Protein AF-U7DC15-F1 (afdb_monomer)

Foldseek 3Di:
DDDDPVNVVVVVVVVVVPPPPVVVVLVVVLVVLVVLLVVLVVLLVVLVVVLVVVQVVCVVVVNNVCSVVDPSNVVSVVSNVVSVVVNVVSVVVSVVSVVVVVVVVPVVVVVVVVVVVD

pLDDT: mean 81.97, std 18.92, range [46.22, 98.31]

Organism: NCBI:txid1313304

Nearest PDB structures (foldseek):
  9eom-assembly1_A-2  TM=6.697E-01  e=3.911E+00  Synechocystis sp. PCC 6803
  9eom-assembly1_A-4  TM=6.697E-01  e=3.911E+00  Synechocystis sp. PCC 6803
  9eom-assembly1_A-6  TM=6.697E-01  e=3.911E+00  Synechocystis sp. PCC 6803
  9eom-assembly1_A-8  TM=6.697E-01  e=3.911E+00  Synechocystis sp. PCC 6803

Mean predicted aligned error: 11.89 Å

Solvent-accessible surface area (backbone atoms only — not comparable to full-atom values): 6567 Å² total; per-residue (Å²): 134,84,83,48,72,65,56,54,51,52,50,51,51,50,55,69,66,55,64,42,73,62,57,54,51,48,56,49,50,55,49,49,49,52,51,52,39,52,50,36,52,52,48,37,57,49,32,52,51,53,38,52,51,52,54,50,52,36,47,74,72,70,39,61,90,46,52,89,74,31,66,67,50,53,50,31,51,50,53,37,54,51,33,51,54,49,39,55,52,46,52,49,56,53,46,56,52,53,52,50,54,61,59,67,60,56,68,61,62,57,61,59,48,59,67,72,79,105

Radius of gyration: 26.39 Å; Cα contacts (8 Å, |Δi|>4): 50; chains: 1; bounding box: 58×26×73 Å

Structure (mmCIF, N/CA/C/O backbone):
data_AF-U7DC15-F1
#
_entry.id   AF-U7DC15-F1
#
loop_
_atom_site.group_PDB
_atom_site.id
_atom_site.type_symbol
_atom_site.label_atom_id
_atom_site.label_alt_id
_atom_site.label_comp_id
_atom_site.label_asym_id
_atom_site.label_entity_id
_atom_site.label_seq_id
_atom_site.pdbx_PDB_ins_code
_atom_site.Cartn_x
_atom_site.Cartn_y
_atom_site.Cartn_z
_atom_site.occupancy
_atom_site.B_iso_or_equiv
_atom_site.auth_seq_id
_atom_site.auth_comp_id
_atom_site.auth_asym_id
_atom_site.auth_atom_id
_atom_site.pdbx_PDB_model_num
ATOM 1 N N . MET A 1 1 ? 39.051 -1.462 -46.206 1.00 47.66 1 MET A N 1
ATOM 2 C CA . MET A 1 1 ? 38.267 -0.212 -46.201 1.00 47.66 1 MET A CA 1
ATOM 3 C C . MET A 1 1 ? 38.157 0.212 -44.753 1.00 47.66 1 MET A C 1
ATOM 5 O O . MET A 1 1 ? 37.689 -0.579 -43.947 1.00 47.66 1 MET A O 1
ATOM 9 N N . GLU A 1 2 ? 38.752 1.352 -44.414 1.00 53.97 2 GLU A N 1
ATOM 1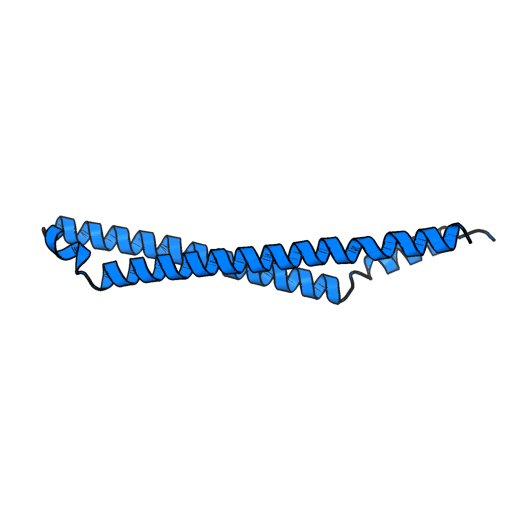0 C CA . GLU A 1 2 ? 38.892 1.843 -43.039 1.00 53.97 2 GLU A CA 1
ATOM 11 C C . GLU A 1 2 ? 37.537 2.338 -42.521 1.00 53.97 2 GLU A C 1
ATOM 13 O O . GLU A 1 2 ? 36.958 3.253 -43.100 1.00 53.97 2 GLU A O 1
ATOM 18 N N . ASN A 1 3 ? 37.026 1.734 -41.444 1.00 54.78 3 ASN A N 1
ATOM 19 C CA . ASN A 1 3 ? 35.890 2.284 -40.706 1.00 54.78 3 ASN A CA 1
ATOM 20 C C . ASN A 1 3 ? 36.354 3.563 -40.005 1.00 54.78 3 ASN A C 1
ATOM 22 O O . ASN A 1 3 ? 37.205 3.520 -39.112 1.00 54.78 3 ASN A O 1
ATOM 26 N N . THR A 1 4 ? 35.824 4.707 -40.427 1.00 77.69 4 THR A N 1
ATOM 27 C CA . THR A 1 4 ? 36.240 6.008 -39.913 1.00 77.69 4 THR A CA 1
ATOM 28 C C . THR A 1 4 ? 35.737 6.212 -38.483 1.00 77.69 4 THR A C 1
ATOM 30 O O . THR A 1 4 ? 34.613 5.850 -38.144 1.00 77.69 4 THR A O 1
ATOM 33 N N . PHE A 1 5 ? 36.536 6.870 -37.635 1.00 73.62 5 PHE A N 1
ATOM 34 C CA . PHE A 1 5 ? 36.132 7.312 -36.288 1.00 73.62 5 PHE A CA 1
ATOM 35 C C . PHE A 1 5 ? 34.771 8.033 -36.291 1.00 73.62 5 PHE A C 1
ATOM 37 O O . PHE A 1 5 ? 33.961 7.852 -35.387 1.00 73.62 5 PHE A O 1
ATOM 44 N N . TRP A 1 6 ? 34.485 8.783 -37.357 1.00 78.62 6 TRP A N 1
ATOM 45 C CA . TRP A 1 6 ? 33.199 9.437 -37.580 1.00 78.62 6 TRP A CA 1
ATOM 46 C C . TRP A 1 6 ? 32.020 8.479 -37.774 1.00 78.62 6 TRP A C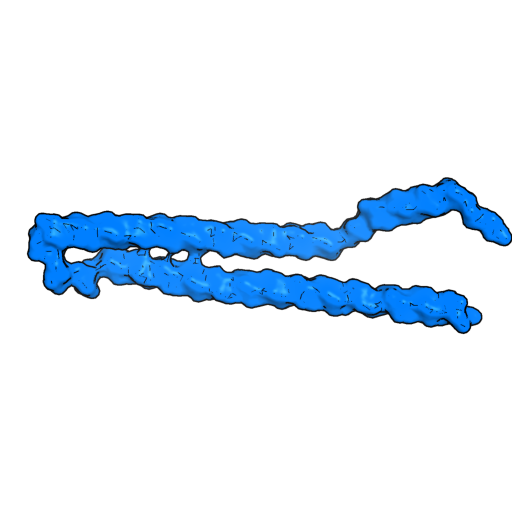 1
ATOM 48 O O . TRP A 1 6 ? 30.931 8.784 -37.295 1.00 78.62 6 TRP A O 1
ATOM 58 N N . ASP A 1 7 ? 32.219 7.323 -38.403 1.00 73.94 7 ASP A N 1
ATOM 59 C CA . ASP A 1 7 ? 31.176 6.302 -38.556 1.00 73.94 7 ASP A CA 1
ATOM 60 C C . ASP A 1 7 ? 30.913 5.583 -37.231 1.00 73.94 7 ASP A C 1
ATOM 62 O O . ASP A 1 7 ? 29.763 5.309 -36.886 1.00 73.94 7 ASP A O 1
ATOM 66 N N . ASN A 1 8 ? 31.954 5.380 -36.420 1.00 70.62 8 ASN A N 1
ATOM 67 C CA . ASN A 1 8 ? 31.806 4.877 -35.054 1.00 70.62 8 ASN A CA 1
ATOM 68 C C . ASN A 1 8 ? 31.071 5.886 -34.159 1.00 70.62 8 ASN A C 1
ATOM 70 O O . ASN A 1 8 ? 30.150 5.511 -33.444 1.00 70.62 8 ASN A O 1
ATOM 74 N N . VAL A 1 9 ? 31.384 7.182 -34.235 1.00 71.56 9 VAL A N 1
ATOM 75 C CA . VAL A 1 9 ? 30.660 8.218 -33.474 1.00 71.56 9 VAL A CA 1
ATOM 76 C C . VAL A 1 9 ? 29.206 8.334 -33.940 1.00 71.56 9 VAL A C 1
ATOM 78 O O . VAL A 1 9 ? 28.297 8.416 -33.117 1.00 71.56 9 VAL A O 1
ATOM 81 N N . ARG A 1 10 ? 28.954 8.292 -35.251 1.00 66.31 10 ARG A N 1
ATOM 82 C CA . ARG A 1 10 ? 27.599 8.395 -35.807 1.00 66.31 10 ARG A CA 1
ATOM 83 C C . ARG A 1 10 ? 26.753 7.162 -35.498 1.00 66.31 10 ARG A C 1
ATOM 85 O O . ARG A 1 10 ? 25.580 7.315 -35.177 1.00 66.31 10 ARG A O 1
ATOM 92 N N . SER A 1 11 ? 27.340 5.966 -35.533 1.00 64.88 11 SER A N 1
ATOM 93 C CA . SER A 1 11 ? 26.674 4.733 -35.094 1.00 64.88 11 SER A CA 1
ATOM 94 C C . SER A 1 11 ? 26.416 4.729 -33.586 1.00 64.88 11 SER A C 1
ATOM 96 O O . SER A 1 11 ? 25.322 4.359 -33.183 1.00 64.88 11 SER A O 1
ATOM 98 N N . SER A 1 12 ? 27.336 5.250 -32.766 1.00 61.19 12 SER A N 1
ATOM 99 C CA . SER A 1 12 ? 27.151 5.396 -31.310 1.00 61.19 12 SER A CA 1
ATOM 100 C C . SER A 1 12 ? 26.027 6.373 -30.955 1.00 61.19 12 SER A C 1
ATOM 102 O O . SER A 1 12 ? 25.224 6.107 -30.067 1.00 61.19 12 SER A O 1
ATOM 104 N N . ILE A 1 13 ? 25.939 7.505 -31.662 1.00 58.53 13 ILE A N 1
ATOM 105 C CA . ILE A 1 13 ? 24.864 8.490 -31.473 1.00 58.53 13 ILE A CA 1
ATOM 106 C C . ILE A 1 13 ? 23.532 7.922 -31.971 1.00 58.53 13 ILE A C 1
ATOM 108 O O . ILE A 1 13 ? 22.524 8.061 -31.289 1.00 58.53 13 ILE A O 1
ATOM 112 N N . ASN A 1 14 ? 23.517 7.233 -33.114 1.00 58.09 14 ASN A N 1
ATOM 113 C CA . ASN A 1 14 ? 22.310 6.569 -33.604 1.00 58.09 14 ASN A CA 1
ATOM 114 C C . ASN A 1 14 ? 21.862 5.426 -32.676 1.00 58.09 14 ASN A C 1
ATOM 116 O O . ASN A 1 14 ? 20.664 5.276 -32.473 1.00 58.09 14 ASN A O 1
ATOM 120 N N . ALA A 1 15 ? 22.789 4.686 -32.059 1.00 57.03 15 ALA A N 1
ATOM 121 C CA . ALA A 1 15 ? 22.494 3.687 -31.030 1.00 57.03 15 ALA A CA 1
ATOM 122 C C . ALA A 1 15 ? 21.964 4.333 -29.735 1.00 57.03 15 ALA A C 1
ATOM 124 O O . ALA A 1 15 ? 21.019 3.825 -29.144 1.00 57.03 15 ALA A O 1
ATOM 125 N N . GLY A 1 16 ? 22.500 5.493 -29.334 1.00 52.66 16 GLY A N 1
ATOM 126 C CA . GLY A 1 16 ? 22.014 6.262 -28.180 1.00 52.66 16 GLY A CA 1
ATOM 127 C C . GLY A 1 16 ? 20.659 6.954 -28.395 1.00 52.66 16 GLY A C 1
ATOM 128 O O . GLY A 1 16 ? 19.938 7.201 -27.433 1.00 52.66 16 GLY A O 1
ATOM 129 N N . VAL A 1 17 ? 20.289 7.251 -29.645 1.00 50.44 17 VAL A N 1
ATOM 130 C CA . VAL A 1 17 ? 18.971 7.797 -30.029 1.00 50.44 17 VAL A CA 1
ATOM 131 C C . VAL A 1 17 ? 17.953 6.680 -30.306 1.00 50.44 17 VAL A C 1
ATOM 133 O O . VAL A 1 17 ? 16.750 6.909 -30.208 1.00 50.44 17 VAL A O 1
ATOM 136 N N . ALA A 1 18 ? 18.415 5.458 -30.583 1.00 52.06 18 ALA A N 1
ATOM 137 C CA . ALA A 1 18 ? 17.594 4.265 -30.763 1.00 52.06 18 ALA A CA 1
ATOM 138 C C . ALA A 1 18 ? 17.265 3.555 -29.438 1.00 52.06 18 ALA A C 1
ATOM 140 O O . ALA A 1 18 ? 17.162 2.331 -29.400 1.00 52.06 18 ALA A O 1
ATOM 141 N N . VAL A 1 19 ? 17.016 4.308 -28.360 1.00 54.66 19 VAL A N 1
ATOM 142 C CA . VAL A 1 19 ? 16.092 3.797 -27.340 1.00 54.66 19 VAL A CA 1
ATOM 143 C C . VAL A 1 19 ? 14.760 3.647 -28.070 1.00 54.66 19 VAL A C 1
ATOM 145 O O . VAL A 1 19 ? 14.116 4.640 -28.419 1.00 54.66 19 VAL A O 1
ATOM 148 N N . SER A 1 20 ? 14.422 2.413 -28.440 1.00 57.41 20 SER A N 1
ATOM 149 C CA . SER A 1 20 ? 13.253 2.122 -29.264 1.00 57.41 20 SER A CA 1
ATOM 150 C C . SER A 1 20 ? 12.000 2.700 -28.600 1.00 57.41 20 SER A C 1
ATOM 152 O O . SER A 1 20 ? 11.911 2.824 -27.374 1.00 57.41 20 SER A O 1
ATOM 154 N N . LYS A 1 21 ? 10.999 3.072 -29.407 1.00 61.22 21 LYS A N 1
ATOM 155 C CA . LYS A 1 21 ? 9.683 3.471 -28.876 1.00 61.22 21 LYS A CA 1
ATOM 156 C C . LYS A 1 21 ? 9.135 2.419 -27.907 1.00 61.22 21 LYS A C 1
ATOM 158 O O . LYS A 1 21 ? 8.448 2.784 -26.958 1.00 61.22 21 LYS A O 1
ATOM 163 N N . ASP A 1 22 ? 9.489 1.156 -28.127 1.00 60.47 22 ASP A N 1
ATOM 164 C CA . ASP A 1 22 ? 9.140 0.030 -27.271 1.00 60.47 22 ASP A CA 1
ATOM 165 C C . ASP A 1 22 ? 9.806 0.157 -25.898 1.00 60.47 22 ASP A C 1
ATOM 167 O O . ASP A 1 22 ? 9.090 0.221 -24.904 1.00 60.47 22 ASP A O 1
ATOM 171 N N . ALA A 1 23 ? 11.125 0.367 -25.815 1.00 63.19 23 ALA A N 1
ATOM 172 C CA . ALA A 1 23 ? 11.805 0.608 -24.538 1.00 63.19 23 ALA A CA 1
ATOM 173 C C . ALA A 1 23 ? 11.206 1.807 -23.769 1.00 63.19 23 ALA A C 1
ATOM 175 O O . ALA A 1 23 ? 10.957 1.722 -22.566 1.00 63.19 23 ALA A O 1
ATOM 176 N N . ILE A 1 24 ? 10.885 2.913 -24.454 1.00 65.38 24 ILE A N 1
ATOM 177 C CA . ILE A 1 24 ? 10.228 4.082 -23.831 1.00 65.38 24 ILE A CA 1
ATOM 178 C C . ILE A 1 24 ? 8.831 3.724 -23.297 1.00 65.38 24 ILE A C 1
ATOM 180 O O . ILE A 1 24 ? 8.467 4.122 -22.184 1.00 65.38 24 ILE A O 1
ATOM 184 N N . ASN A 1 25 ? 8.041 2.976 -24.069 1.00 70.94 25 ASN A N 1
ATOM 185 C CA . ASN A 1 25 ? 6.715 2.523 -23.655 1.00 70.94 25 ASN A CA 1
ATOM 186 C C . ASN A 1 25 ? 6.796 1.582 -22.443 1.00 70.94 25 ASN A C 1
ATOM 188 O O . ASN A 1 25 ? 5.998 1.733 -21.515 1.00 70.94 25 ASN A O 1
ATOM 192 N N . HIS A 1 26 ? 7.777 0.679 -22.404 1.00 69.56 26 HIS A N 1
ATOM 193 C CA . HIS A 1 26 ? 7.986 -0.260 -21.301 1.00 69.56 26 HIS A CA 1
ATOM 194 C C . HIS A 1 26 ? 8.412 0.441 -20.012 1.00 69.56 26 HIS A C 1
ATOM 196 O O . HIS A 1 26 ? 7.759 0.261 -18.983 1.00 69.56 26 HIS A O 1
ATOM 202 N N . TYR A 1 27 ? 9.393 1.351 -20.056 1.00 75.06 27 TYR A N 1
ATOM 203 C CA . TYR A 1 27 ? 9.749 2.148 -18.876 1.00 75.06 27 TYR A CA 1
ATOM 204 C C . TYR A 1 27 ? 8.582 3.013 -18.382 1.00 75.06 27 TYR A C 1
ATOM 206 O O . TYR A 1 27 ? 8.409 3.190 -17.173 1.00 75.06 27 TYR A O 1
ATOM 214 N N . SER A 1 28 ? 7.740 3.517 -19.292 1.00 85.12 28 SER A N 1
ATOM 215 C CA . SER A 1 28 ? 6.513 4.228 -18.921 1.00 85.12 28 SER A CA 1
ATOM 216 C C . SER A 1 28 ? 5.507 3.312 -18.214 1.00 85.12 28 SER A C 1
ATOM 218 O O . SER A 1 28 ? 4.940 3.707 -17.196 1.00 85.12 28 SER A O 1
ATOM 220 N N . GLN A 1 29 ? 5.299 2.089 -18.710 1.00 88.56 29 GLN A N 1
ATOM 221 C CA . GLN A 1 29 ? 4.414 1.098 -18.088 1.00 88.56 29 GLN A CA 1
ATOM 222 C C . GLN A 1 29 ? 4.928 0.662 -16.714 1.00 88.56 29 GLN A C 1
ATOM 224 O O . GLN A 1 29 ? 4.191 0.748 -15.733 1.00 88.56 29 GLN A O 1
ATOM 229 N N . LEU A 1 30 ? 6.208 0.298 -16.611 1.00 90.50 30 LEU A N 1
ATOM 230 C CA . LEU A 1 30 ? 6.848 -0.059 -15.348 1.00 90.50 30 LEU A CA 1
ATOM 231 C C . LEU A 1 30 ? 6.763 1.087 -14.330 1.00 90.50 30 LEU A C 1
ATOM 233 O O . LEU A 1 30 ? 6.490 0.864 -13.150 1.00 90.50 30 LEU A O 1
ATOM 237 N N . GLY A 1 31 ? 6.977 2.325 -14.784 1.00 90.62 31 GLY A N 1
ATOM 238 C CA . GLY A 1 31 ? 6.827 3.521 -13.960 1.00 90.62 31 GLY A CA 1
ATOM 239 C C . GLY A 1 31 ? 5.403 3.691 -13.429 1.00 90.62 31 GLY A C 1
ATOM 240 O O . GLY A 1 31 ? 5.227 3.930 -12.235 1.00 90.62 31 GLY A O 1
ATOM 241 N N . LYS A 1 32 ? 4.387 3.515 -14.283 1.00 94.50 32 LYS A N 1
ATOM 242 C CA . LYS A 1 32 ? 2.971 3.585 -13.884 1.00 94.50 32 LYS A CA 1
ATOM 243 C C . LYS A 1 32 ? 2.628 2.541 -12.825 1.00 94.50 32 LYS A C 1
ATOM 245 O O . LYS A 1 32 ? 2.083 2.917 -11.793 1.00 94.50 32 LYS A O 1
ATOM 250 N N . LEU A 1 33 ? 3.013 1.281 -13.033 1.00 95.25 33 LEU A N 1
ATOM 251 C CA . LEU A 1 33 ? 2.740 0.201 -12.077 1.00 95.25 33 LEU A CA 1
ATOM 252 C C . LEU A 1 33 ? 3.410 0.447 -10.721 1.00 95.25 33 LEU A C 1
ATOM 254 O O . LEU A 1 33 ? 2.797 0.244 -9.678 1.00 95.25 33 LEU A O 1
ATOM 258 N N . LYS A 1 34 ? 4.649 0.954 -10.712 1.00 94.81 34 LYS A N 1
ATOM 259 C CA . LYS A 1 34 ? 5.341 1.323 -9.466 1.00 94.81 34 LYS A CA 1
ATOM 260 C C . LYS A 1 34 ? 4.656 2.474 -8.732 1.00 94.81 34 LYS A C 1
ATOM 262 O O . LYS A 1 34 ? 4.577 2.444 -7.508 1.00 94.81 34 LYS A O 1
ATOM 267 N N . ILE A 1 35 ? 4.171 3.483 -9.459 1.00 96.62 35 ILE A N 1
ATOM 268 C CA . ILE A 1 35 ? 3.407 4.589 -8.863 1.00 96.62 35 ILE A CA 1
ATOM 269 C C . ILE A 1 35 ? 2.090 4.068 -8.286 1.00 96.62 35 ILE A C 1
ATOM 271 O O . ILE A 1 35 ? 1.728 4.449 -7.177 1.00 96.62 35 ILE A O 1
ATOM 275 N N . GLU A 1 36 ? 1.390 3.192 -9.004 1.00 96.62 36 GLU A N 1
ATOM 276 C CA . GLU A 1 36 ? 0.147 2.583 -8.528 1.00 96.62 36 GLU A CA 1
ATOM 277 C C . GLU A 1 36 ? 0.381 1.752 -7.262 1.00 96.62 36 GLU A C 1
ATOM 279 O O . GLU A 1 36 ? -0.337 1.923 -6.277 1.00 96.62 36 GLU A O 1
ATOM 284 N N . LYS A 1 37 ? 1.454 0.950 -7.235 1.00 97.06 37 LYS A N 1
ATOM 285 C CA . LYS A 1 37 ? 1.868 0.195 -6.046 1.00 97.06 37 LYS A CA 1
ATOM 286 C C . LYS A 1 37 ? 2.138 1.125 -4.866 1.00 97.06 37 LYS A C 1
ATOM 288 O O . LYS A 1 37 ? 1.592 0.917 -3.788 1.00 97.06 37 LYS A O 1
ATOM 293 N N . PHE A 1 38 ? 2.910 2.189 -5.080 1.00 97.00 38 PHE A N 1
ATOM 294 C CA . PHE A 1 38 ? 3.194 3.179 -4.041 1.00 97.00 38 PHE A CA 1
ATOM 295 C C . PHE A 1 38 ? 1.917 3.853 -3.513 1.00 97.00 38 PHE A C 1
ATOM 297 O O . PHE A 1 38 ? 1.782 4.103 -2.317 1.00 97.00 38 PHE A O 1
ATOM 304 N N . GLN A 1 39 ? 0.949 4.142 -4.386 1.00 97.44 39 GLN A N 1
ATOM 305 C CA . GLN A 1 39 ? -0.340 4.686 -3.960 1.00 97.44 39 GLN A CA 1
ATOM 306 C C . GLN A 1 39 ? -1.133 3.683 -3.117 1.00 97.44 39 GLN A C 1
ATOM 308 O O . GLN A 1 39 ? -1.712 4.089 -2.112 1.00 97.44 39 GLN A O 1
ATOM 313 N N . ALA A 1 40 ? -1.143 2.400 -3.486 1.00 97.25 40 ALA A N 1
ATOM 314 C CA . ALA A 1 40 ? -1.771 1.347 -2.689 1.00 97.25 40 ALA A CA 1
ATOM 315 C C . ALA A 1 40 ? -1.106 1.214 -1.305 1.00 97.25 40 ALA A C 1
ATOM 317 O O . ALA A 1 40 ? -1.799 1.196 -0.291 1.00 97.25 40 ALA A O 1
ATOM 318 N N . GLU A 1 41 ? 0.228 1.252 -1.236 1.00 97.75 41 GLU A N 1
ATOM 319 C CA . GLU A 1 41 ? 0.979 1.273 0.030 1.00 97.75 41 GLU A CA 1
ATOM 320 C C . GLU A 1 41 ? 0.583 2.477 0.903 1.00 97.75 41 GLU A C 1
ATOM 322 O O . GLU A 1 41 ? 0.334 2.330 2.101 1.00 97.75 41 G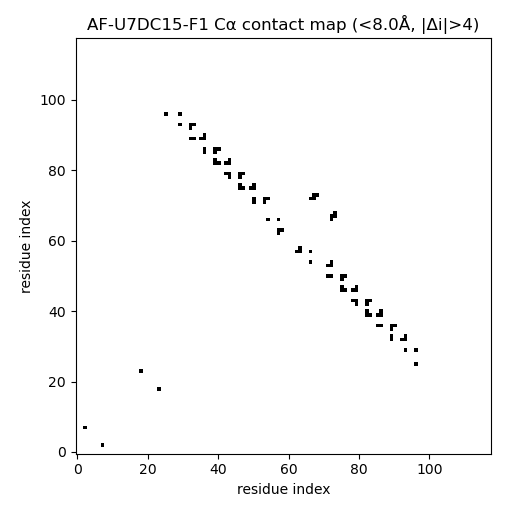LU A O 1
ATOM 327 N N . LYS A 1 42 ? 0.431 3.669 0.308 1.00 98.19 42 LYS A N 1
ATOM 328 C CA . LYS A 1 42 ? -0.036 4.864 1.032 1.00 98.19 42 LYS A CA 1
ATOM 329 C C . LYS A 1 42 ? -1.482 4.779 1.503 1.00 98.19 42 LYS A C 1
ATOM 331 O O . LYS A 1 42 ? -1.799 5.321 2.566 1.00 98.19 42 LYS A O 1
ATOM 336 N N . ARG A 1 43 ? -2.355 4.095 0.763 1.00 97.44 43 ARG A N 1
ATOM 337 C CA . ARG A 1 43 ? -3.729 3.830 1.214 1.00 97.44 43 ARG A CA 1
ATOM 338 C C . ARG A 1 43 ? -3.729 2.899 2.422 1.00 97.44 43 ARG A C 1
ATOM 340 O O . ARG A 1 43 ? -4.398 3.218 3.396 1.00 97.44 43 ARG A O 1
ATOM 347 N N . ILE A 1 44 ? -2.907 1.846 2.412 1.00 97.69 44 ILE A N 1
ATOM 348 C CA . ILE A 1 44 ? -2.735 0.933 3.555 1.00 97.69 44 ILE A CA 1
ATOM 349 C C . ILE A 1 44 ? -2.227 1.680 4.792 1.00 97.69 44 ILE A C 1
ATOM 351 O O . ILE A 1 44 ? -2.810 1.548 5.865 1.00 97.69 44 ILE A O 1
ATOM 355 N N . GLU A 1 45 ? -1.175 2.497 4.657 1.00 98.00 45 GLU A N 1
ATOM 356 C CA . GLU A 1 45 ? -0.659 3.311 5.771 1.00 98.00 45 GLU A CA 1
ATOM 357 C C . GLU A 1 45 ? -1.757 4.197 6.382 1.00 98.00 45 GLU A C 1
ATOM 359 O O . GLU A 1 45 ? -1.875 4.302 7.605 1.00 98.00 45 GLU A O 1
ATOM 364 N N . THR A 1 46 ? -2.571 4.823 5.528 1.00 97.88 46 THR A N 1
ATOM 365 C CA . THR A 1 46 ? -3.678 5.685 5.961 1.00 97.88 46 THR A CA 1
ATOM 366 C C . THR A 1 46 ? -4.762 4.874 6.670 1.00 97.88 46 THR A C 1
ATOM 368 O O . THR A 1 46 ? -5.142 5.219 7.786 1.00 97.88 46 THR A O 1
ATOM 371 N N . ALA A 1 47 ? -5.187 3.753 6.085 1.00 97.19 47 ALA A N 1
ATOM 372 C CA . ALA A 1 47 ? -6.209 2.881 6.654 1.00 97.19 47 ALA A CA 1
ATOM 373 C C . ALA A 1 47 ? -5.785 2.300 8.012 1.00 97.19 47 ALA A C 1
ATOM 375 O O . ALA A 1 47 ? -6.579 2.296 8.948 1.00 97.19 47 ALA A O 1
ATOM 376 N N . PHE A 1 48 ? -4.520 1.895 8.180 1.00 98.31 48 PHE A N 1
ATOM 377 C CA . PHE A 1 48 ? -4.008 1.446 9.481 1.00 98.31 48 PHE A CA 1
ATOM 378 C C . PHE A 1 48 ? -4.027 2.549 10.537 1.00 98.31 48 PHE A C 1
ATOM 380 O O . PHE A 1 48 ? -4.344 2.285 11.700 1.00 98.31 48 PHE A O 1
ATOM 387 N N . LYS A 1 49 ? -3.676 3.780 10.154 1.00 98.25 49 LYS A N 1
ATOM 388 C CA . LYS A 1 49 ? -3.726 4.928 11.062 1.00 98.25 49 LYS A CA 1
ATOM 389 C C . LYS A 1 49 ? -5.161 5.199 11.516 1.00 98.25 49 LYS A C 1
ATOM 391 O O . LYS A 1 49 ? -5.389 5.357 12.715 1.00 98.25 49 LYS A O 1
ATOM 396 N N . ASP A 1 50 ? -6.104 5.226 10.580 1.00 97.81 50 ASP A N 1
ATOM 397 C CA . ASP A 1 50 ? -7.511 5.517 10.862 1.00 97.81 50 ASP A CA 1
ATOM 398 C C . ASP A 1 50 ? -8.167 4.385 11.668 1.00 97.81 50 ASP A C 1
ATOM 400 O O . ASP A 1 50 ? -8.858 4.649 12.655 1.00 97.81 50 ASP A O 1
ATOM 404 N N . LEU A 1 51 ? -7.848 3.128 11.345 1.00 98.19 51 LEU A N 1
ATOM 405 C CA . LEU A 1 51 ? -8.229 1.950 12.123 1.00 98.19 51 LEU A CA 1
ATOM 406 C C . LEU A 1 51 ? -7.709 2.034 13.560 1.00 98.19 51 LEU A C 1
ATOM 408 O O . LEU A 1 51 ? -8.474 1.871 14.511 1.00 98.19 51 LEU A O 1
ATOM 412 N N . GLY A 1 52 ? -6.415 2.312 13.733 1.00 97.88 52 GLY A N 1
ATOM 413 C CA . GLY A 1 52 ? -5.798 2.433 15.050 1.00 97.88 52 GLY A CA 1
ATOM 414 C C . GLY A 1 52 ? -6.435 3.542 15.887 1.00 97.88 52 GLY A C 1
ATOM 415 O O . GLY A 1 52 ? -6.738 3.326 17.061 1.00 97.88 52 GLY A O 1
ATOM 416 N N . GLN A 1 53 ? -6.697 4.699 15.273 1.00 98.25 53 GLN A N 1
ATOM 417 C CA . GLN A 1 53 ? -7.391 5.810 15.922 1.00 98.25 53 GLN A CA 1
ATOM 418 C C . GLN A 1 53 ? -8.812 5.410 16.340 1.00 98.25 53 GLN A C 1
ATOM 420 O O . GLN A 1 53 ? -9.183 5.604 17.496 1.00 98.25 53 GLN A O 1
ATOM 425 N N . ARG A 1 54 ? -9.583 4.783 15.440 1.00 97.62 54 ARG A N 1
ATOM 426 C CA . ARG A 1 54 ? -10.958 4.342 15.713 1.00 97.62 54 ARG A CA 1
ATOM 427 C C . ARG A 1 54 ? -11.020 3.345 16.866 1.00 97.62 54 ARG A C 1
ATOM 429 O O . ARG A 1 54 ? -11.815 3.522 17.786 1.00 97.62 54 ARG A O 1
ATOM 436 N N . VAL A 1 55 ? -10.161 2.330 16.841 1.00 97.94 55 VAL A N 1
ATOM 437 C CA . VAL A 1 55 ? -10.065 1.312 17.896 1.00 97.94 55 VAL A CA 1
ATOM 438 C C . VAL A 1 55 ? -9.674 1.943 19.232 1.00 97.94 55 VAL A C 1
ATOM 440 O O . VAL A 1 55 ? -10.250 1.606 20.268 1.00 97.94 55 VAL A O 1
ATOM 443 N N . TYR A 1 56 ? -8.715 2.872 19.223 1.00 98.06 56 TYR A N 1
ATOM 444 C CA . TYR A 1 56 ? -8.292 3.579 20.428 1.00 98.06 56 TYR A CA 1
ATOM 445 C C . TYR A 1 56 ? -9.427 4.412 21.037 1.00 98.06 56 TYR A C 1
ATOM 447 O O . TYR A 1 56 ? -9.657 4.330 22.244 1.00 98.06 56 TYR A O 1
ATOM 455 N N . ASP A 1 57 ? -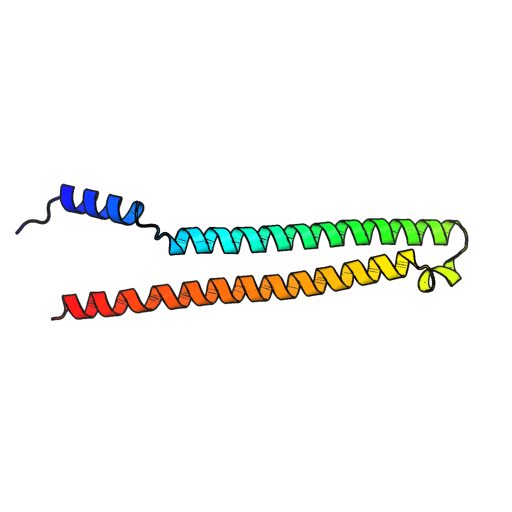10.161 5.165 20.216 1.00 97.75 57 ASP A N 1
ATOM 456 C CA . ASP A 1 57 ? -11.287 5.983 20.674 1.00 97.75 57 ASP A CA 1
ATOM 457 C C . ASP A 1 57 ? -12.404 5.111 21.260 1.00 97.75 57 ASP A C 1
ATOM 459 O O . ASP A 1 57 ? -12.861 5.359 22.374 1.00 97.75 57 ASP A O 1
ATOM 463 N N . MET A 1 58 ? -12.764 4.013 20.588 1.00 97.75 58 MET A N 1
ATOM 464 C CA . MET A 1 58 ? -13.753 3.062 21.109 1.00 97.75 58 MET A CA 1
ATOM 465 C C . MET A 1 58 ? -13.337 2.462 22.453 1.00 97.75 58 MET A C 1
ATOM 467 O O . MET A 1 58 ? -14.158 2.338 23.361 1.00 97.75 58 MET A O 1
ATOM 471 N N . LYS A 1 59 ? -12.057 2.116 22.606 1.00 97.31 59 LYS A N 1
ATOM 472 C CA . LYS A 1 59 ? -11.519 1.601 23.867 1.00 97.31 59 LYS A CA 1
ATOM 473 C C . LYS A 1 59 ? -11.560 2.646 24.979 1.00 97.31 59 LYS A C 1
ATOM 475 O O . LYS A 1 59 ? -11.888 2.333 26.121 1.00 97.31 59 LYS A O 1
ATOM 480 N N . LYS A 1 60 ? -11.242 3.900 24.659 1.00 97.62 60 LYS A N 1
ATOM 481 C CA . LYS A 1 60 ? -11.323 5.015 25.607 1.00 97.62 60 LYS A CA 1
ATOM 482 C C . LYS A 1 60 ? -12.759 5.252 26.086 1.00 97.62 60 LYS A C 1
ATOM 484 O O . LYS A 1 60 ? -12.954 5.569 27.258 1.00 97.62 60 LYS A O 1
ATOM 489 N N . ASP A 1 61 ? -13.734 5.041 25.209 1.00 97.25 61 ASP A N 1
ATOM 490 C CA . ASP A 1 61 ? -15.162 5.179 25.505 1.00 97.25 61 ASP A CA 1
ATOM 491 C C . ASP A 1 61 ? -15.772 3.929 26.178 1.00 97.25 61 ASP A C 1
ATOM 493 O O . ASP A 1 61 ? -16.966 3.904 26.478 1.00 97.25 61 ASP A O 1
ATOM 497 N N . GLY A 1 62 ? -14.968 2.892 26.449 1.00 96.69 62 GLY A N 1
ATOM 498 C CA . GLY A 1 62 ? -15.411 1.650 27.093 1.00 96.69 62 GLY A CA 1
ATOM 499 C C . GLY A 1 62 ? -16.256 0.745 26.191 1.00 96.69 62 GLY A C 1
ATOM 500 O O . GLY A 1 62 ? -17.049 -0.058 26.683 1.00 96.69 62 GLY A O 1
ATOM 501 N N . LEU A 1 63 ? -16.114 0.883 24.870 1.00 96.25 63 LEU A N 1
ATOM 502 C CA . LEU A 1 63 ? -16.845 0.131 23.848 1.00 96.25 63 LEU A CA 1
ATOM 503 C C . LEU A 1 63 ? -16.053 -1.079 23.323 1.00 96.25 63 LEU A C 1
ATOM 505 O O . LEU A 1 63 ? -16.272 -1.513 22.193 1.00 96.25 63 LEU A O 1
ATOM 509 N N . ASP A 1 64 ? -15.144 -1.645 24.124 1.00 93.50 64 ASP A N 1
ATOM 510 C CA . ASP A 1 64 ? -14.240 -2.735 23.729 1.00 93.50 64 ASP A CA 1
ATOM 511 C C . ASP A 1 64 ? -14.972 -3.929 23.094 1.00 93.50 64 ASP A C 1
ATOM 513 O O . ASP A 1 64 ? -14.531 -4.474 22.084 1.00 93.50 64 ASP A O 1
ATOM 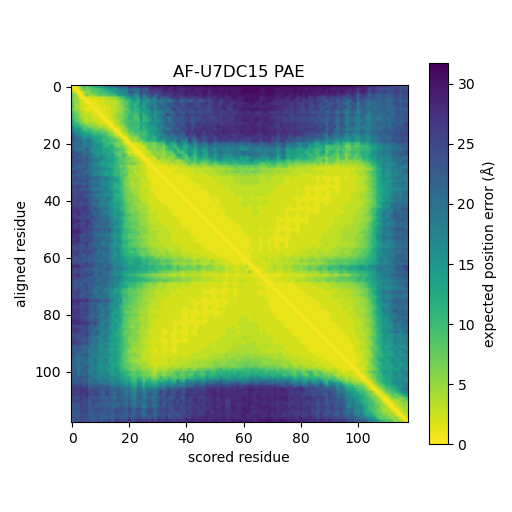517 N N . ALA A 1 65 ? -16.124 -4.309 23.655 1.00 94.75 65 ALA A N 1
ATOM 518 C CA . ALA A 1 65 ? -16.924 -5.431 23.166 1.00 94.75 65 ALA A CA 1
ATOM 519 C C . ALA A 1 65 ? -17.553 -5.181 21.781 1.00 94.75 65 ALA A C 1
ATOM 521 O O . ALA A 1 65 ? -17.929 -6.134 21.102 1.00 94.75 65 ALA A O 1
ATOM 522 N N . SER A 1 66 ? -17.659 -3.919 21.361 1.00 95.31 66 SER A N 1
ATOM 523 C CA . SER A 1 66 ? -18.305 -3.515 20.110 1.00 95.31 66 SER A CA 1
ATOM 524 C C . SER A 1 66 ? -17.321 -3.292 18.963 1.00 95.31 66 SER A C 1
ATOM 526 O O . SER A 1 66 ? -17.766 -3.116 17.835 1.00 95.31 66 SER A O 1
ATOM 528 N N . ILE A 1 67 ? -16.004 -3.311 19.212 1.00 95.25 67 ILE A N 1
ATOM 529 C CA . ILE A 1 67 ? -14.973 -3.019 18.196 1.00 95.25 67 ILE A CA 1
ATOM 530 C C . ILE A 1 67 ? -15.102 -3.943 16.980 1.00 95.25 67 ILE A C 1
ATOM 532 O O . ILE A 1 67 ? -15.048 -3.480 15.848 1.00 95.25 67 ILE A O 1
ATOM 536 N N . ALA A 1 68 ? -15.314 -5.241 17.207 1.00 94.00 68 ALA A N 1
ATOM 537 C CA . ALA A 1 68 ? -15.420 -6.224 16.128 1.00 94.00 68 ALA A CA 1
ATOM 538 C C . ALA A 1 68 ? -16.695 -6.078 15.277 1.00 94.00 68 ALA A C 1
ATOM 540 O O . ALA A 1 68 ? -16.742 -6.602 14.172 1.00 94.00 68 ALA A O 1
ATOM 541 N N . ALA A 1 69 ? -17.723 -5.401 15.794 1.00 95.19 69 ALA A N 1
ATOM 542 C CA . ALA A 1 69 ? -18.975 -5.139 15.087 1.00 95.19 69 ALA A CA 1
ATOM 543 C C . ALA A 1 69 ? -19.052 -3.699 14.547 1.00 95.19 69 ALA A C 1
ATOM 545 O O . ALA A 1 69 ? -20.093 -3.287 14.031 1.00 95.19 69 ALA A O 1
ATOM 546 N N . ASP A 1 70 ? -17.986 -2.908 14.708 1.00 97.38 70 ASP A N 1
ATOM 547 C CA . ASP A 1 70 ? -17.945 -1.536 14.223 1.00 97.38 70 ASP A CA 1
ATOM 548 C C . ASP A 1 70 ? -17.746 -1.521 12.707 1.00 97.38 70 ASP A C 1
ATOM 550 O O . ASP A 1 70 ? -16.741 -1.999 12.183 1.00 97.38 70 ASP A O 1
ATOM 554 N N . VAL A 1 71 ? -18.705 -0.922 12.004 1.00 97.19 71 VAL A N 1
ATOM 555 C CA . VAL A 1 71 ? -18.720 -0.868 10.535 1.00 97.19 71 VAL A CA 1
ATOM 556 C C . VAL A 1 71 ? -17.485 -0.152 9.980 1.00 97.19 71 VAL A C 1
ATOM 558 O O . VAL A 1 71 ? -16.985 -0.524 8.922 1.00 97.19 71 VAL A O 1
ATOM 561 N N . ALA A 1 72 ? -16.967 0.865 10.680 1.00 96.56 72 ALA A N 1
ATOM 562 C CA . ALA A 1 72 ? -15.767 1.564 10.228 1.00 96.56 72 ALA A CA 1
ATOM 563 C C . ALA A 1 72 ? -14.520 0.682 10.380 1.00 96.56 72 ALA A C 1
ATOM 565 O O . ALA A 1 72 ? -13.716 0.615 9.457 1.00 96.56 72 ALA A O 1
ATOM 566 N N . VAL A 1 73 ? -14.387 -0.040 11.501 1.00 97.62 73 VAL A N 1
ATOM 567 C CA . VAL A 1 73 ? -13.318 -1.037 11.694 1.00 97.62 73 VAL A CA 1
ATOM 568 C C . VAL A 1 73 ? -13.347 -2.097 10.593 1.00 97.62 73 VAL A C 1
ATOM 570 O O . VAL A 1 73 ? -12.309 -2.358 9.990 1.00 97.62 73 VAL A O 1
ATOM 573 N N . GLU A 1 74 ? -14.516 -2.666 10.295 1.00 97.56 74 GLU A N 1
ATOM 574 C CA . GLU A 1 74 ? -14.673 -3.659 9.224 1.00 97.56 74 GLU A CA 1
ATOM 575 C C . GLU A 1 74 ? -14.279 -3.088 7.854 1.00 97.56 74 GLU A C 1
ATOM 577 O O . GLU A 1 74 ? -13.509 -3.713 7.126 1.00 97.56 74 GLU A O 1
ATOM 582 N N . SER A 1 75 ? -14.728 -1.869 7.537 1.00 97.44 75 SER A N 1
ATOM 583 C CA . SER A 1 75 ? -14.373 -1.184 6.290 1.00 97.44 75 SER A CA 1
ATOM 584 C C . SER A 1 75 ? -12.867 -0.963 6.163 1.00 97.44 75 SER A C 1
ATOM 586 O O . SER A 1 75 ? -12.307 -1.236 5.109 1.00 97.44 75 SER A O 1
ATOM 588 N N . PHE A 1 76 ? -12.189 -0.509 7.223 1.00 97.88 76 PHE A N 1
ATOM 589 C CA . PHE A 1 76 ? -10.742 -0.291 7.167 1.00 97.88 76 PHE A CA 1
ATOM 590 C C . PHE A 1 76 ? -9.970 -1.595 6.968 1.00 97.88 76 PHE A C 1
ATOM 592 O O . PHE A 1 76 ? -8.980 -1.608 6.242 1.00 97.88 76 PHE A O 1
ATOM 599 N N . VAL A 1 77 ? -10.409 -2.690 7.595 1.00 97.81 77 VAL A N 1
ATOM 600 C CA . VAL A 1 77 ? -9.797 -4.011 7.392 1.00 97.81 77 VAL A CA 1
ATOM 601 C C . VAL A 1 77 ? -9.993 -4.474 5.948 1.00 97.81 77 VAL A C 1
ATOM 603 O O . VAL A 1 77 ? -9.024 -4.883 5.315 1.00 97.81 77 VAL A O 1
ATOM 606 N N . ALA A 1 78 ? -11.204 -4.335 5.401 1.00 97.44 78 ALA A N 1
ATOM 607 C CA . ALA A 1 78 ? -11.482 -4.674 4.008 1.00 97.44 78 ALA A CA 1
ATOM 608 C C . ALA A 1 78 ? -10.633 -3.844 3.028 1.00 97.44 78 ALA A C 1
ATOM 610 O O . ALA A 1 78 ? -10.043 -4.406 2.105 1.00 97.44 78 ALA A O 1
ATOM 611 N N . ASP A 1 79 ? -10.499 -2.535 3.266 1.00 96.12 79 ASP A N 1
ATOM 612 C CA . ASP A 1 79 ? -9.656 -1.651 2.455 1.00 96.12 79 ASP A CA 1
ATOM 613 C C . ASP A 1 79 ? -8.180 -2.081 2.508 1.00 96.12 79 ASP A C 1
ATOM 615 O O . ASP A 1 79 ? -7.483 -2.076 1.489 1.00 96.12 79 ASP A O 1
ATOM 619 N N . ILE A 1 80 ? -7.678 -2.462 3.686 1.00 98.12 80 ILE A N 1
ATOM 620 C CA . ILE A 1 80 ? -6.305 -2.957 3.856 1.00 98.12 80 ILE A CA 1
ATOM 621 C C . ILE A 1 80 ? -6.098 -4.243 3.047 1.00 98.12 80 ILE A C 1
ATOM 623 O O . ILE A 1 80 ? -5.130 -4.333 2.288 1.00 98.12 80 ILE A O 1
ATOM 627 N N . ASP A 1 81 ? -7.013 -5.204 3.166 1.00 98.19 81 ASP A N 1
ATOM 628 C CA . ASP A 1 81 ? -6.939 -6.487 2.464 1.00 98.19 81 ASP A CA 1
ATOM 629 C C . ASP A 1 81 ? -7.013 -6.310 0.940 1.00 98.19 81 ASP A C 1
ATOM 631 O O . ASP A 1 81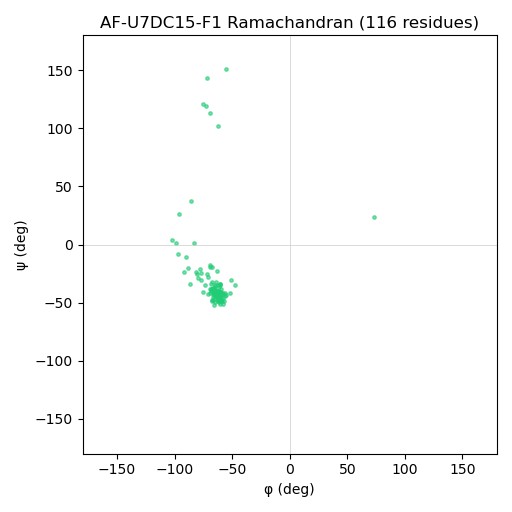 ? -6.216 -6.901 0.203 1.00 98.19 81 ASP A O 1
ATOM 635 N N . GLU A 1 82 ? -7.910 -5.446 0.453 1.00 97.88 82 GLU A N 1
ATOM 636 C CA . GLU A 1 82 ? -8.030 -5.129 -0.972 1.00 97.88 82 GLU A CA 1
ATOM 637 C C . GLU A 1 82 ? -6.738 -4.507 -1.515 1.00 97.88 82 GLU A C 1
ATOM 639 O O . GLU A 1 82 ? -6.233 -4.925 -2.562 1.00 97.88 82 GLU A O 1
ATOM 644 N N . ASN A 1 83 ? -6.153 -3.541 -0.800 1.00 97.44 83 ASN A N 1
ATOM 645 C CA . ASN A 1 83 ? -4.909 -2.917 -1.244 1.00 97.44 83 ASN A CA 1
ATOM 646 C C . ASN A 1 83 ? -3.724 -3.897 -1.183 1.00 97.44 83 ASN A C 1
ATOM 648 O O . ASN A 1 83 ? -2.875 -3.851 -2.075 1.00 97.44 83 ASN A O 1
ATOM 652 N N . TYR A 1 84 ? -3.665 -4.820 -0.214 1.00 98.31 84 TYR A N 1
ATOM 653 C CA . TYR A 1 84 ? -2.644 -5.878 -0.203 1.00 98.31 84 TYR A CA 1
ATOM 654 C C . TYR A 1 84 ? -2.779 -6.826 -1.397 1.00 98.31 84 TYR A C 1
ATOM 656 O O . TYR A 1 84 ? -1.778 -7.134 -2.051 1.00 98.31 84 TYR A O 1
ATOM 664 N N . ALA A 1 85 ? -4.001 -7.251 -1.727 1.00 97.81 85 ALA A N 1
ATOM 665 C CA . ALA A 1 85 ? -4.258 -8.051 -2.922 1.00 97.81 85 ALA A CA 1
ATOM 666 C C . ALA A 1 85 ? -3.875 -7.285 -4.203 1.00 97.81 85 ALA A C 1
ATOM 668 O O . ALA A 1 85 ? -3.247 -7.843 -5.107 1.00 97.81 85 ALA A O 1
ATOM 669 N N . GLY A 1 86 ? -4.182 -5.986 -4.251 1.00 96.38 86 GLY A N 1
ATOM 670 C CA . GLY A 1 86 ? -3.779 -5.086 -5.328 1.00 96.38 86 GLY A CA 1
ATOM 671 C C . GLY A 1 86 ? -2.260 -5.001 -5.495 1.00 96.38 86 GLY A C 1
ATOM 672 O O . GLY A 1 86 ? -1.767 -5.128 -6.615 1.00 96.38 86 GLY A O 1
ATOM 673 N N . ILE A 1 87 ? -1.508 -4.855 -4.398 1.00 97.44 87 ILE A N 1
ATOM 674 C CA . ILE A 1 87 ? -0.036 -4.846 -4.414 1.00 97.44 87 ILE A CA 1
ATOM 675 C C . ILE A 1 87 ? 0.513 -6.173 -4.937 1.00 97.44 87 ILE A C 1
ATOM 677 O O . ILE A 1 87 ? 1.389 -6.157 -5.798 1.00 97.44 87 ILE A O 1
ATOM 681 N N . ALA A 1 88 ? -0.014 -7.309 -4.471 1.00 97.56 88 ALA A N 1
ATOM 682 C CA . ALA A 1 88 ? 0.433 -8.623 -4.930 1.00 97.56 88 ALA A CA 1
ATOM 683 C C . ALA A 1 88 ? 0.233 -8.799 -6.446 1.00 97.56 88 ALA A C 1
ATOM 685 O O . ALA A 1 88 ? 1.123 -9.291 -7.140 1.00 97.56 88 ALA A O 1
ATOM 686 N N . ARG A 1 89 ? -0.905 -8.332 -6.977 1.00 97.81 89 ARG A N 1
ATOM 687 C CA . ARG A 1 89 ? -1.164 -8.305 -8.422 1.00 97.81 89 ARG A CA 1
ATOM 688 C C . ARG A 1 89 ? -0.157 -7.420 -9.161 1.00 97.81 89 ARG A C 1
ATOM 690 O O . ARG A 1 89 ? 0.440 -7.868 -10.134 1.00 97.81 89 ARG A O 1
ATOM 697 N N . LEU A 1 90 ? 0.061 -6.192 -8.685 1.00 96.50 90 LEU A N 1
ATOM 698 C CA . LEU A 1 90 ? 1.011 -5.252 -9.291 1.00 96.50 90 LEU A CA 1
ATOM 699 C C . LEU A 1 90 ? 2.447 -5.794 -9.275 1.00 96.50 90 LEU A C 1
ATOM 701 O O . LEU A 1 90 ? 3.185 -5.597 -10.236 1.00 96.50 90 LEU A O 1
ATOM 705 N N . ASP A 1 91 ? 2.845 -6.507 -8.220 1.00 96.25 91 ASP A N 1
ATOM 706 C CA . ASP A 1 91 ? 4.151 -7.164 -8.146 1.00 96.25 91 ASP A CA 1
ATOM 707 C C . ASP A 1 91 ? 4.298 -8.301 -9.165 1.00 96.25 91 ASP A C 1
ATOM 709 O O . ASP A 1 91 ? 5.369 -8.434 -9.767 1.00 96.25 91 ASP A O 1
ATOM 713 N N . SER A 1 92 ? 3.232 -9.070 -9.416 1.00 96.62 92 SER A N 1
ATOM 714 C CA . SER A 1 92 ? 3.202 -10.056 -10.508 1.00 96.62 92 SER A CA 1
ATOM 715 C C . SER A 1 92 ? 3.392 -9.370 -11.860 1.00 96.62 92 SER A C 1
ATOM 717 O O . SER A 1 92 ? 4.304 -9.720 -12.602 1.00 96.62 92 SER A O 1
ATOM 719 N N . GLU A 1 93 ? 2.616 -8.320 -12.145 1.00 94.25 93 GLU A N 1
ATOM 720 C CA . GLU A 1 93 ? 2.692 -7.582 -13.414 1.00 94.25 93 GLU A CA 1
ATOM 721 C C . GLU A 1 93 ? 4.077 -6.944 -13.641 1.00 94.25 93 GLU A C 1
ATOM 723 O O . GLU A 1 93 ? 4.620 -6.985 -14.748 1.00 94.25 93 GLU A O 1
ATOM 728 N N . ILE A 1 94 ? 4.686 -6.385 -12.589 1.00 93.12 94 ILE A N 1
ATOM 729 C CA . ILE A 1 94 ? 6.051 -5.841 -12.632 1.00 93.12 94 ILE A CA 1
ATOM 730 C C . ILE A 1 94 ? 7.073 -6.947 -12.916 1.00 93.12 94 ILE A C 1
ATOM 732 O O . ILE A 1 94 ? 8.034 -6.711 -13.650 1.00 93.12 94 ILE A O 1
ATOM 736 N N . THR A 1 95 ? 6.901 -8.128 -12.321 1.00 93.31 95 THR A N 1
ATOM 737 C CA . THR A 1 95 ? 7.804 -9.269 -12.523 1.00 93.31 95 THR A CA 1
ATOM 738 C C . THR A 1 95 ? 7.696 -9.789 -13.952 1.00 93.31 95 THR A C 1
ATOM 740 O O . THR A 1 95 ? 8.708 -9.871 -14.640 1.00 93.31 95 THR A O 1
ATOM 743 N N . GLU A 1 96 ? 6.480 -10.003 -14.451 1.00 92.25 96 GLU A N 1
ATOM 744 C CA . GLU A 1 96 ? 6.220 -10.438 -15.828 1.00 92.25 96 GLU A CA 1
ATOM 745 C C . GLU A 1 96 ? 6.732 -9.444 -16.879 1.00 92.25 96 GLU A C 1
ATOM 747 O O . GLU A 1 96 ? 7.147 -9.839 -17.968 1.00 92.25 96 GLU A O 1
ATOM 752 N N . LEU A 1 97 ? 6.684 -8.137 -16.599 1.00 88.62 97 LEU A N 1
ATOM 753 C CA . LEU A 1 97 ? 7.279 -7.132 -17.484 1.00 88.62 97 LEU A CA 1
ATOM 754 C C . LEU A 1 97 ? 8.805 -7.248 -17.5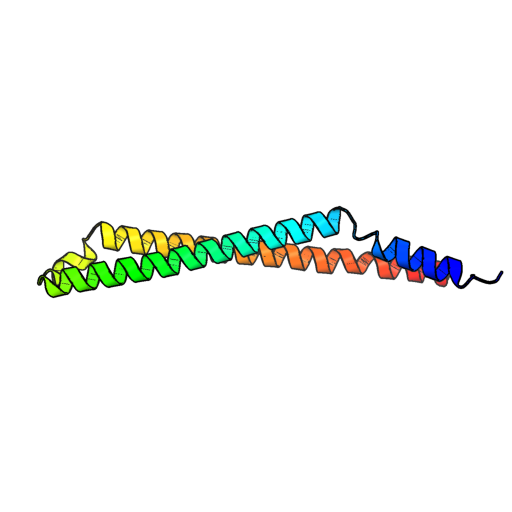23 1.00 88.62 97 LEU A C 1
ATOM 756 O O . LEU A 1 97 ? 9.375 -7.259 -18.608 1.00 88.62 97 LEU A O 1
ATOM 760 N N . LYS A 1 98 ? 9.458 -7.399 -16.367 1.00 86.44 98 LYS A N 1
ATOM 761 C CA . LYS A 1 98 ? 10.919 -7.564 -16.294 1.00 86.44 98 LYS A CA 1
ATOM 762 C C . LYS A 1 98 ? 11.402 -8.869 -16.925 1.00 86.44 98 LYS A C 1
ATOM 764 O O . LYS A 1 98 ? 12.467 -8.904 -17.528 1.00 86.44 98 LYS A O 1
ATOM 769 N N . GLU A 1 99 ? 10.647 -9.954 -16.771 1.00 88.12 99 GLU A N 1
ATOM 770 C CA . GLU A 1 99 ? 10.988 -11.245 -17.378 1.00 88.12 99 GLU A CA 1
ATOM 771 C C . GLU A 1 99 ? 10.866 -11.202 -18.903 1.00 88.12 99 GLU A C 1
ATOM 773 O O . GLU A 1 99 ? 11.719 -11.754 -19.596 1.00 88.12 99 GLU A O 1
ATOM 778 N N . ARG A 1 100 ? 9.854 -10.501 -19.434 1.00 82.75 100 ARG A N 1
ATOM 779 C CA . ARG A 1 100 ? 9.746 -10.235 -20.875 1.00 82.75 100 ARG A CA 1
ATOM 780 C C . ARG A 1 100 ? 10.933 -9.426 -21.397 1.00 82.75 100 ARG A C 1
ATOM 782 O O . ARG A 1 100 ? 11.493 -9.802 -22.419 1.00 82.75 100 ARG A O 1
ATOM 789 N N . GLU A 1 101 ? 11.364 -8.395 -20.666 1.00 75.06 101 GLU A N 1
ATOM 790 C CA . GLU A 1 101 ? 12.562 -7.611 -21.014 1.00 75.06 101 GLU A CA 1
ATOM 791 C C . GLU A 1 101 ? 13.813 -8.503 -21.108 1.00 75.06 101 GLU A C 1
ATOM 793 O O . GLU A 1 101 ? 14.549 -8.436 -22.089 1.00 75.06 101 GLU A O 1
ATOM 798 N N . ALA A 1 102 ? 14.023 -9.398 -20.137 1.00 74.56 102 ALA A N 1
ATOM 799 C CA . ALA A 1 102 ? 15.177 -10.297 -20.137 1.00 74.56 102 ALA A CA 1
ATOM 800 C C . ALA A 1 102 ? 15.180 -11.287 -21.320 1.00 74.56 102 ALA A C 1
ATOM 802 O O . ALA A 1 102 ? 16.244 -11.650 -21.816 1.00 74.56 102 ALA A O 1
ATOM 803 N N . GLN A 1 103 ? 14.005 -11.723 -21.785 1.00 74.06 103 GLN A N 1
ATOM 804 C CA . GLN A 1 103 ? 13.882 -12.650 -22.917 1.00 74.06 103 GLN A CA 1
ATOM 805 C C . GLN A 1 103 ? 14.025 -11.961 -24.281 1.00 74.06 103 GLN A C 1
ATOM 807 O O . GLN A 1 103 ? 14.467 -12.598 -25.234 1.00 74.06 103 GLN A O 1
ATOM 812 N N . GLU A 1 104 ? 13.669 -10.679 -24.395 1.00 63.47 104 GLU A N 1
ATOM 813 C CA . GLU A 1 104 ? 13.793 -9.908 -25.641 1.00 63.47 104 GLU A CA 1
ATOM 814 C C . GLU A 1 104 ? 15.232 -9.434 -25.923 1.00 63.47 104 GLU A C 1
ATOM 816 O O . GLU A 1 104 ? 15.580 -9.205 -27.084 1.00 63.47 104 GLU A O 1
ATOM 821 N N . GLU A 1 105 ? 16.103 -9.353 -24.910 1.00 57.88 105 GLU A N 1
ATOM 822 C CA . GLU A 1 105 ? 17.522 -9.006 -25.098 1.00 57.88 105 GLU A CA 1
ATOM 823 C C . GLU A 1 105 ? 18.379 -10.169 -25.652 1.00 57.88 105 GLU A C 1
ATOM 825 O O . GLU A 1 105 ? 19.312 -9.932 -26.428 1.00 57.88 105 GLU A O 1
ATOM 830 N N . GLU A 1 106 ? 18.053 -11.433 -25.347 1.00 51.25 106 GLU A N 1
ATOM 831 C CA . GLU A 1 106 ? 18.839 -12.601 -25.787 1.00 51.25 106 GLU A CA 1
ATOM 832 C C . GLU A 1 106 ? 18.843 -12.915 -27.307 1.00 51.25 106 GLU A C 1
ATOM 834 O O . GLU A 1 106 ? 19.919 -13.260 -27.818 1.00 51.25 106 GLU A O 1
ATOM 839 N N . PRO A 1 107 ? 17.750 -12.785 -28.093 1.00 46.72 107 PRO A N 1
ATOM 840 C CA . PRO A 1 107 ? 17.745 -13.202 -29.502 1.00 46.72 107 PRO A CA 1
ATOM 841 C C . PRO A 1 107 ? 18.620 -12.338 -30.427 1.00 46.72 107 PRO A C 1
ATOM 843 O O . PRO A 1 107 ? 18.984 -12.790 -31.512 1.00 46.72 107 PRO A O 1
ATOM 846 N N . SER A 1 108 ? 19.014 -11.127 -30.014 1.00 46.47 108 SER A N 1
ATOM 847 C CA . SER A 1 108 ? 19.835 -10.231 -30.849 1.00 46.47 108 SER A CA 1
ATOM 848 C C . SER A 1 108 ? 21.322 -10.614 -30.898 1.00 46.47 108 SER A C 1
ATOM 850 O O . SER A 1 108 ? 22.012 -10.332 -31.878 1.00 46.47 108 SER A O 1
ATOM 852 N N . SER A 1 109 ? 21.817 -11.317 -29.877 1.00 48.06 109 SER A N 1
ATOM 853 C CA . SER A 1 109 ? 23.242 -11.645 -29.740 1.00 48.06 109 SER A CA 1
ATOM 854 C C . SER A 1 109 ? 23.684 -12.860 -30.572 1.00 48.06 109 SER A C 1
ATOM 856 O O . SER A 1 109 ? 24.854 -12.959 -30.951 1.00 48.06 109 SER A O 1
ATOM 858 N N . GLN A 1 110 ? 22.755 -13.756 -30.926 1.00 46.62 110 GLN A N 1
ATOM 859 C CA . GLN A 1 110 ? 23.049 -14.965 -31.709 1.00 46.62 110 GLN A CA 1
ATOM 860 C C . GLN A 1 110 ? 23.006 -14.724 -33.230 1.00 46.62 110 GLN A C 1
ATOM 86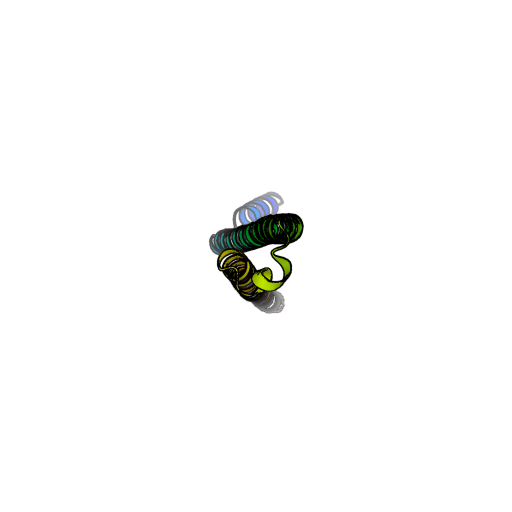2 O O . GLN A 1 110 ? 23.823 -15.287 -33.962 1.00 46.62 110 GLN A O 1
ATOM 867 N N . GLU A 1 111 ? 22.135 -13.838 -33.728 1.00 47.72 111 GLU A N 1
ATOM 868 C CA . GLU A 1 111 ? 22.118 -13.459 -35.155 1.00 47.72 111 GLU A CA 1
ATOM 869 C C . GLU A 1 111 ? 23.330 -12.603 -35.564 1.00 47.72 111 GLU A C 1
ATOM 871 O O . GLU A 1 111 ? 23.765 -12.648 -36.719 1.00 47.72 111 GLU A O 1
ATOM 876 N N . GLU A 1 112 ? 23.908 -11.843 -34.631 1.00 47.69 112 GLU A N 1
ATOM 877 C CA . GLU A 1 112 ? 25.073 -10.993 -34.899 1.00 47.69 112 GLU A CA 1
ATOM 878 C C . GLU A 1 112 ? 26.403 -11.776 -34.884 1.00 47.69 112 GLU A C 1
ATOM 880 O O . GLU A 1 112 ? 27.345 -11.406 -35.589 1.00 47.69 112 GLU A O 1
ATOM 885 N N . GLN A 1 113 ? 26.471 -12.907 -34.168 1.00 48.22 113 GLN A N 1
ATOM 886 C CA . GLN A 1 113 ? 27.586 -13.863 -34.262 1.00 48.22 113 GLN A CA 1
ATOM 887 C C . GLN A 1 113 ? 27.514 -14.710 -35.542 1.00 48.22 113 GLN A C 1
ATOM 889 O O . GLN A 1 113 ? 28.520 -14.845 -36.236 1.00 48.22 113 GLN A O 1
ATOM 894 N N . ALA A 1 114 ? 26.325 -15.164 -35.951 1.00 50.03 114 ALA A N 1
ATOM 895 C CA . ALA A 1 114 ? 26.156 -15.951 -37.179 1.00 50.03 114 ALA A CA 1
ATOM 896 C C . ALA A 1 114 ? 26.520 -15.192 -38.476 1.00 50.03 114 ALA A C 1
ATOM 898 O O . ALA A 1 114 ? 26.852 -15.817 -39.479 1.00 50.03 114 ALA A O 1
ATOM 899 N N . LYS A 1 115 ? 26.486 -13.850 -38.468 1.00 52.41 115 LYS A N 1
ATOM 900 C CA . LYS A 1 115 ? 26.918 -12.999 -39.598 1.00 52.41 115 LYS A CA 1
ATOM 901 C C . LYS A 1 115 ? 28.397 -12.601 -39.566 1.00 52.41 115 LYS A C 1
ATOM 903 O O . LYS A 1 115 ? 28.875 -12.030 -40.540 1.00 52.41 115 LYS A O 1
ATOM 908 N N . LYS A 1 116 ? 29.109 -12.842 -38.460 1.00 50.84 116 LYS A N 1
ATOM 909 C CA . LYS A 1 116 ? 30.565 -12.629 -38.369 1.00 50.84 116 LYS A CA 1
ATOM 910 C C . LYS A 1 116 ? 31.365 -13.882 -38.723 1.00 50.84 116 LYS A C 1
ATOM 912 O O . LYS A 1 116 ? 32.511 -13.743 -39.142 1.00 50.84 116 LYS A O 1
ATOM 917 N N . ASP A 1 117 ? 30.751 -15.057 -38.593 1.00 48.62 117 ASP A N 1
ATOM 918 C CA . ASP A 1 117 ? 31.368 -16.355 -38.888 1.00 48.62 117 ASP A CA 1
ATOM 919 C C . ASP A 1 117 ? 31.001 -16.923 -40.281 1.00 48.62 117 ASP A C 1
ATOM 921 O O . ASP A 1 117 ? 31.456 -18.013 -40.635 1.00 48.62 117 ASP A O 1
ATOM 925 N 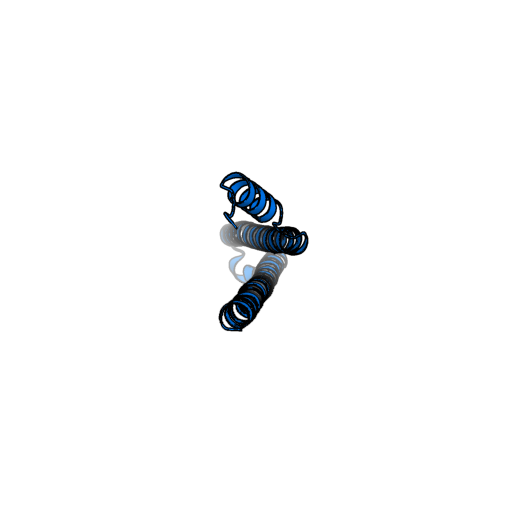N . ALA A 1 118 ? 30.204 -16.192 -41.076 1.00 46.22 118 ALA A N 1
ATOM 926 C CA . ALA A 1 118 ? 29.844 -16.504 -42.467 1.00 46.22 118 ALA A CA 1
ATOM 927 C C . ALA A 1 118 ? 30.471 -15.498 -43.445 1.00 46.22 118 ALA A C 1
ATOM 929 O O . ALA A 1 118 ? 30.951 -15.942 -44.514 1.00 46.22 118 ALA A O 1
#

Sequence (118 aa):
MENTFWDNVRSSINAGVAVSKDAINHYSQLGKLKIEKFQAEKRIETAFKDLGQRVYDMKKDGLDASIAADVAVESFVADIDENYAGIARLDSEITELKEREAQEEEPSSQEEQAKKDA

Secondary structure (DSSP, 8-state):
----HHHHHHHHHHHHH---HHHHHHHHHHHHHHHHHHHHHHHHHHHHHHHHHHHHHHHHTT-GGGGGG-HHHHHHHHHHHHHHHHHHHHHHHHHHHHHHHHHHHTHHHHHHHHTT--